Protein AF-A0A6B0XLU5-F1 (afdb_monomer_lite)

Sequence (72 aa):
MTSDHTSRDRSTARILGVFLAVLSIPVLIGGFSAAETIDLALSTAAGAALLLAAAVLMFYGSRGRSKQTGKR

Foldseek 3Di:
DPVPVVLVLLVVLLVQLVVLLVVLVVLQVVLVVDPDPVSVVVSNVSSVVSNVSSVVSVVVSCVVVVVVVVPD

Secondary structure (DSSP, 8-state):
--HHHHHHHHHHHHHHHHHHHHHHHHHHHHHHT-SSHHHHHHHHHHHHHHHHHHHHHHHHHHHHHHTTSS--

pLDDT: mean 75.45, std 13.98, range [40.28, 91.19]

Radius of gyration: 16.77 Å; chains: 1; bounding box: 45×17×48 Å

Structure (mmCIF, N/CA/C/O backbone):
data_AF-A0A6B0XLU5-F1
#
_entry.id   AF-A0A6B0XLU5-F1
#
loop_
_atom_site.group_PDB
_atom_site.id
_atom_site.type_symbol
_atom_site.label_atom_id
_atom_site.label_alt_id
_atom_site.label_comp_id
_atom_site.label_asym_id
_atom_site.label_entity_id
_atom_site.label_seq_id
_atom_site.pdbx_PDB_ins_code
_atom_site.Cartn_x
_atom_site.Cartn_y
_atom_site.Cartn_z
_atom_site.occupancy
_atom_site.B_iso_or_equiv
_atom_site.auth_seq_id
_atom_site.auth_comp_id
_atom_site.auth_asym_id
_atom_site.auth_atom_id
_atom_site.pdbx_PDB_model_num
ATOM 1 N N . MET A 1 1 ? -13.835 9.196 30.416 1.00 47.00 1 MET A N 1
ATOM 2 C CA . MET A 1 1 ? -13.150 10.163 29.525 1.00 47.00 1 MET A CA 1
ATOM 3 C C . MET A 1 1 ? -12.219 9.480 28.500 1.00 47.00 1 MET A C 1
ATOM 5 O O . MET A 1 1 ? -11.224 10.058 28.103 1.00 47.00 1 MET A O 1
ATOM 9 N N . THR A 1 2 ? -12.525 8.263 28.027 1.00 56.12 2 THR A N 1
ATOM 10 C CA . THR A 1 2 ? -11.622 7.454 27.168 1.00 56.12 2 THR A CA 1
ATOM 11 C C . THR A 1 2 ? -12.195 7.126 25.783 1.00 56.12 2 THR A C 1
ATOM 13 O O . THR A 1 2 ? -11.488 6.605 24.927 1.00 56.12 2 THR A O 1
ATOM 16 N N . SER A 1 3 ? -13.469 7.436 25.541 1.00 57.06 3 SER A N 1
ATOM 17 C CA . SER A 1 3 ? -14.199 7.086 24.317 1.00 57.06 3 SER A CA 1
ATOM 18 C C . SER A 1 3 ? -13.750 7.867 23.076 1.00 57.06 3 SER A C 1
ATOM 20 O O . SER A 1 3 ? -13.800 7.325 21.970 1.00 57.06 3 SER A O 1
ATOM 22 N N . ASP A 1 4 ? -13.263 9.100 23.242 1.00 59.81 4 ASP A N 1
ATOM 23 C CA . ASP A 1 4 ? -12.920 9.971 22.110 1.00 59.81 4 ASP A CA 1
ATOM 24 C C . ASP A 1 4 ? -11.630 9.541 21.406 1.00 59.81 4 ASP A C 1
ATOM 26 O O . ASP A 1 4 ? -11.592 9.496 20.173 1.00 59.81 4 ASP A O 1
ATOM 30 N N . HIS A 1 5 ? -10.606 9.132 22.163 1.00 60.59 5 HIS A N 1
ATOM 31 C CA . HIS A 1 5 ? -9.327 8.672 21.608 1.00 60.59 5 HIS A CA 1
ATOM 32 C C . HIS A 1 5 ? -9.499 7.433 20.722 1.00 60.59 5 HIS A C 1
ATOM 34 O O . HIS A 1 5 ? -9.028 7.405 19.589 1.00 60.59 5 HIS A O 1
ATOM 40 N N . THR A 1 6 ? -10.291 6.453 21.167 1.00 62.97 6 THR A N 1
ATOM 41 C CA . THR A 1 6 ? -10.518 5.214 20.407 1.00 62.97 6 THR A CA 1
ATOM 42 C C . THR A 1 6 ? -11.260 5.447 19.084 1.00 62.97 6 THR A C 1
ATOM 44 O O . THR A 1 6 ? -11.081 4.687 18.129 1.00 62.97 6 THR A O 1
ATOM 47 N N . SER A 1 7 ? -12.113 6.474 19.009 1.00 64.44 7 SER A N 1
ATOM 48 C CA . SER A 1 7 ? -12.823 6.825 17.772 1.00 64.44 7 SER A CA 1
ATOM 49 C C . SER A 1 7 ? -11.904 7.522 16.762 1.00 64.44 7 SER A C 1
ATOM 51 O O . SER A 1 7 ? -11.922 7.176 15.576 1.00 64.44 7 SER A O 1
ATOM 53 N N . ARG A 1 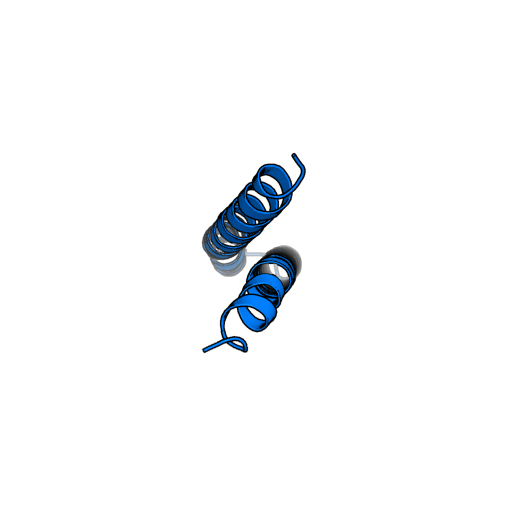8 ? -11.046 8.435 17.244 1.00 73.69 8 ARG A N 1
ATOM 54 C CA . ARG A 1 8 ? -10.073 9.170 16.428 1.00 73.69 8 ARG A CA 1
ATOM 55 C C . ARG A 1 8 ? -9.022 8.233 15.850 1.00 73.69 8 ARG A C 1
ATOM 57 O O . ARG A 1 8 ? -8.853 8.233 14.637 1.00 73.69 8 ARG A O 1
ATOM 64 N N . ASP A 1 9 ? -8.429 7.359 16.661 1.00 77.81 9 ASP A N 1
ATOM 65 C CA . ASP A 1 9 ? -7.404 6.401 16.212 1.00 77.81 9 ASP A CA 1
ATOM 66 C C . ASP A 1 9 ? -7.911 5.498 15.083 1.00 77.81 9 ASP A C 1
ATOM 68 O O . ASP A 1 9 ? -7.199 5.172 14.135 1.00 77.81 9 ASP A O 1
ATOM 72 N N . ARG A 1 10 ? -9.193 5.136 15.142 1.00 70.81 10 ARG A N 1
ATOM 73 C CA . ARG A 1 10 ? -9.841 4.280 14.150 1.00 70.81 10 ARG A CA 1
ATOM 74 C C . ARG A 1 10 ? -10.142 5.009 12.843 1.00 70.81 10 ARG A C 1
ATOM 76 O O . ARG A 1 10 ? -10.047 4.404 11.774 1.00 70.81 10 ARG A O 1
ATOM 83 N N . SER A 1 11 ? -10.524 6.283 12.930 1.00 78.69 11 SER A N 1
ATOM 84 C CA . SER A 1 11 ? -10.691 7.146 11.759 1.00 78.69 11 SER A CA 1
ATOM 85 C C . SER A 1 11 ? -9.343 7.365 11.072 1.00 78.69 11 SER A C 1
ATOM 87 O O . SER A 1 11 ? -9.212 7.117 9.875 1.00 78.69 11 SER A O 1
ATOM 89 N N . THR A 1 12 ? -8.312 7.684 11.856 1.00 84.88 12 THR A N 1
ATOM 90 C CA . THR A 1 12 ? -6.930 7.837 11.395 1.00 84.88 12 THR A CA 1
ATOM 91 C C . THR A 1 12 ? -6.416 6.565 10.721 1.00 84.88 12 THR A C 1
ATOM 93 O O . THR A 1 12 ? -5.896 6.642 9.613 1.00 84.88 12 THR A O 1
ATOM 96 N N . ALA A 1 13 ? -6.640 5.385 11.311 1.00 81.31 13 ALA A N 1
ATOM 97 C CA . ALA A 1 13 ? -6.241 4.108 10.715 1.00 81.31 13 ALA A CA 1
ATOM 98 C C . ALA A 1 13 ? -6.900 3.856 9.348 1.00 81.31 13 ALA A C 1
ATOM 100 O O . ALA A 1 13 ? -6.246 3.376 8.427 1.00 81.31 13 ALA A O 1
ATOM 101 N N . ARG A 1 14 ? -8.179 4.215 9.173 1.00 80.56 14 ARG A N 1
ATOM 102 C CA . ARG A 1 14 ? -8.840 4.099 7.862 1.00 80.56 14 ARG A CA 1
ATOM 103 C C . ARG A 1 14 ? -8.292 5.089 6.848 1.00 80.56 14 ARG A C 1
ATOM 105 O O . ARG A 1 14 ? -8.059 4.688 5.716 1.00 80.56 14 ARG A O 1
ATOM 112 N N . ILE A 1 15 ? -8.097 6.347 7.241 1.00 87.56 15 ILE A N 1
ATOM 113 C CA . ILE A 1 15 ? -7.554 7.386 6.355 1.00 87.56 15 ILE A CA 1
ATOM 114 C C . ILE A 1 15 ? -6.149 6.988 5.893 1.00 87.56 15 ILE A C 1
ATOM 116 O O . ILE A 1 15 ? -5.880 7.013 4.697 1.00 87.56 15 ILE A O 1
ATOM 120 N N . LEU A 1 16 ? -5.298 6.524 6.813 1.00 87.00 16 LEU A N 1
ATOM 121 C CA . LEU A 1 16 ? -3.977 5.977 6.496 1.00 87.00 16 LEU A CA 1
ATOM 122 C C . LEU A 1 16 ? -4.074 4.762 5.567 1.00 87.00 16 LEU A C 1
ATOM 124 O O . LEU A 1 16 ? -3.343 4.689 4.587 1.00 87.00 16 LEU A O 1
ATOM 128 N N . GLY A 1 17 ? -5.000 3.836 5.829 1.00 84.31 17 GLY A N 1
ATOM 129 C CA . GLY A 1 17 ? -5.213 2.675 4.965 1.00 84.31 17 GLY A CA 1
ATOM 130 C C . GLY A 1 17 ? -5.605 3.064 3.536 1.00 84.31 17 GLY A C 1
ATOM 131 O O . GLY A 1 17 ? -5.018 2.563 2.583 1.00 84.31 17 GLY A O 1
ATOM 132 N N . VAL A 1 18 ? -6.553 3.994 3.369 1.00 88.62 18 VAL A N 1
ATOM 133 C CA . VAL A 1 18 ? -6.939 4.517 2.045 1.00 88.62 18 VAL A CA 1
ATOM 134 C C . VAL A 1 18 ? -5.761 5.224 1.380 1.00 88.62 18 VAL A C 1
ATOM 136 O O . VAL A 1 18 ? -5.498 4.991 0.205 1.00 88.62 18 VAL A O 1
ATOM 139 N N . PHE A 1 19 ? -5.034 6.054 2.126 1.00 89.44 19 PHE A N 1
ATOM 140 C CA . PHE A 1 19 ? -3.884 6.788 1.612 1.00 89.44 19 PHE A CA 1
ATOM 141 C C . PHE A 1 19 ? -2.805 5.846 1.066 1.00 89.44 19 PHE A C 1
ATOM 143 O O . PHE A 1 19 ? -2.359 6.024 -0.063 1.00 89.44 19 PHE A O 1
ATOM 150 N N . LEU A 1 20 ? -2.441 4.803 1.817 1.00 87.44 20 LEU A N 1
ATOM 151 C CA . LEU A 1 20 ? -1.470 3.804 1.363 1.00 87.44 20 LEU A CA 1
ATOM 152 C C . LEU A 1 20 ? -1.972 3.009 0.154 1.00 87.44 20 LEU A C 1
ATOM 154 O O . LEU A 1 20 ? -1.188 2.719 -0.747 1.00 87.44 20 LEU A O 1
ATOM 158 N N . ALA A 1 21 ? -3.270 2.696 0.094 1.00 86.62 21 ALA A N 1
ATOM 159 C CA . ALA A 1 21 ? -3.851 2.039 -1.074 1.00 86.62 21 ALA A CA 1
ATOM 160 C C . ALA A 1 21 ? -3.733 2.922 -2.327 1.00 86.62 21 ALA A C 1
ATOM 162 O O . ALA A 1 21 ? -3.292 2.446 -3.369 1.00 86.62 21 ALA A O 1
ATOM 163 N N . VAL A 1 22 ? -4.050 4.216 -2.223 1.00 90.19 22 VAL A N 1
ATOM 164 C CA . VAL A 1 22 ? -3.885 5.169 -3.333 1.00 90.19 22 VAL A CA 1
ATOM 165 C C . VAL A 1 22 ? -2.411 5.327 -3.713 1.00 90.19 22 VAL A C 1
ATOM 167 O O . VAL A 1 22 ? -2.096 5.330 -4.898 1.00 90.19 22 VAL A O 1
ATOM 170 N N . LEU A 1 23 ? -1.503 5.387 -2.733 1.00 89.06 23 LEU A N 1
ATOM 171 C CA . LEU A 1 23 ? -0.058 5.485 -2.963 1.00 89.06 23 LEU A CA 1
ATOM 172 C C . LEU A 1 23 ? 0.508 4.246 -3.678 1.00 89.06 23 LEU A C 1
ATOM 174 O O . LEU A 1 23 ? 1.475 4.357 -4.425 1.00 89.06 23 LEU A O 1
ATOM 178 N N . SER A 1 24 ? -0.097 3.069 -3.489 1.00 87.19 24 SER A N 1
ATOM 179 C CA . SER A 1 24 ? 0.347 1.843 -4.163 1.00 87.19 24 SER A CA 1
ATOM 180 C C . SER A 1 24 ? 0.176 1.900 -5.687 1.00 87.19 24 SER A C 1
ATOM 182 O O . SER A 1 24 ? 0.961 1.294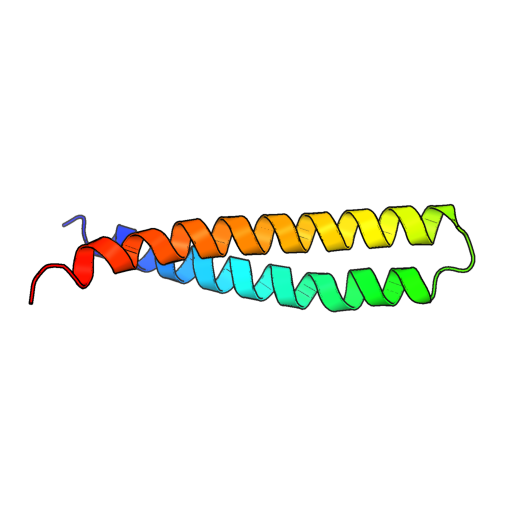 -6.411 1.00 87.19 24 SER A O 1
ATOM 184 N N . ILE A 1 25 ? -0.795 2.672 -6.188 1.00 85.81 25 ILE A N 1
ATOM 185 C CA . ILE A 1 25 ? -1.117 2.780 -7.617 1.00 85.81 25 ILE A CA 1
ATOM 186 C C . ILE A 1 25 ? 0.059 3.345 -8.435 1.00 85.81 25 ILE A C 1
ATOM 188 O O . ILE A 1 25 ? 0.516 2.652 -9.343 1.00 85.81 25 ILE A O 1
ATOM 192 N N . PRO A 1 26 ? 0.604 4.546 -8.147 1.00 84.69 26 PRO A N 1
ATOM 193 C CA . PRO A 1 26 ? 1.745 5.072 -8.894 1.00 84.69 26 PRO A CA 1
ATOM 194 C C . PRO A 1 26 ? 3.008 4.220 -8.729 1.00 84.69 26 PRO A C 1
ATOM 196 O O . 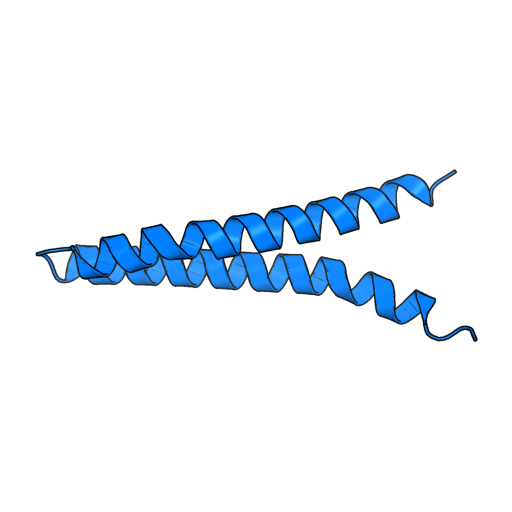PRO A 1 26 ? 3.788 4.134 -9.670 1.00 84.69 26 PRO A O 1
ATOM 199 N N . VAL A 1 27 ? 3.199 3.549 -7.586 1.00 84.69 27 VAL A N 1
ATOM 200 C CA . VAL A 1 27 ? 4.336 2.634 -7.369 1.00 84.69 27 VAL A CA 1
ATOM 201 C C . VAL A 1 27 ? 4.237 1.409 -8.285 1.00 84.69 27 VAL A C 1
ATOM 203 O O . VAL A 1 27 ? 5.219 1.024 -8.913 1.00 84.69 27 VAL A O 1
ATOM 206 N N . LEU A 1 28 ? 3.038 0.839 -8.432 1.00 79.56 28 LEU A N 1
ATOM 207 C CA . LEU A 1 28 ? 2.789 -0.262 -9.364 1.00 79.56 28 LEU A CA 1
ATOM 208 C C . LEU A 1 28 ? 2.931 0.184 -10.824 1.00 79.56 28 LEU A C 1
ATOM 210 O O . LEU A 1 28 ? 3.550 -0.523 -11.615 1.00 79.56 28 LEU A O 1
ATOM 214 N N . ILE A 1 29 ? 2.412 1.365 -11.176 1.00 80.25 29 ILE A N 1
ATOM 215 C CA . ILE A 1 29 ? 2.536 1.937 -12.528 1.00 80.25 29 ILE A CA 1
ATOM 216 C C . ILE A 1 29 ? 4.003 2.224 -12.876 1.00 80.25 29 ILE A C 1
ATOM 218 O O . ILE A 1 29 ? 4.432 1.919 -13.986 1.00 80.25 29 ILE A O 1
ATOM 222 N N . GLY A 1 30 ? 4.785 2.749 -11.929 1.00 76.00 30 GLY A N 1
ATOM 223 C CA . GLY A 1 30 ? 6.223 2.964 -12.095 1.00 76.00 30 GLY A CA 1
ATOM 224 C C . GLY A 1 30 ? 6.969 1.671 -12.427 1.00 76.00 30 GLY A C 1
ATOM 225 O O . GLY A 1 30 ? 7.841 1.680 -13.290 1.00 76.00 30 GLY A O 1
ATOM 226 N N . GLY A 1 31 ? 6.542 0.545 -11.843 1.00 73.62 31 GLY A N 1
ATOM 227 C CA . GLY A 1 31 ? 7.054 -0.779 -12.191 1.00 73.62 31 GLY A CA 1
ATOM 228 C C . GLY A 1 31 ? 6.837 -1.147 -13.658 1.00 73.62 31 GLY A C 1
ATOM 229 O O . GLY A 1 31 ? 7.763 -1.624 -14.298 1.00 73.62 31 GLY A O 1
ATOM 230 N N . PHE A 1 32 ? 5.660 -0.872 -14.230 1.00 70.38 32 PHE A N 1
ATOM 231 C CA . PHE A 1 32 ? 5.392 -1.151 -15.651 1.00 70.38 32 PHE A CA 1
ATOM 232 C C . PHE A 1 32 ? 6.215 -0.289 -16.616 1.00 70.38 32 PHE A C 1
ATOM 234 O O . PHE A 1 32 ? 6.400 -0.676 -17.766 1.00 70.38 32 PHE A O 1
ATOM 241 N N . SER A 1 33 ? 6.703 0.867 -16.162 1.00 71.50 33 SER A N 1
ATOM 242 C CA . SER A 1 33 ? 7.589 1.734 -16.944 1.00 71.50 33 SER A CA 1
ATOM 243 C C . SER A 1 33 ? 9.072 1.369 -16.795 1.00 71.50 33 SER A C 1
ATOM 245 O O . SER A 1 33 ? 9.913 2.007 -17.434 1.00 71.50 33 SER A O 1
ATOM 247 N N . ALA A 1 34 ? 9.414 0.394 -15.948 1.00 73.88 34 ALA A N 1
ATOM 248 C CA . ALA A 1 34 ? 10.791 -0.011 -15.720 1.00 73.88 34 ALA A CA 1
ATOM 249 C C . ALA A 1 34 ? 11.337 -0.798 -16.921 1.00 73.88 34 ALA A C 1
ATOM 251 O O . ALA A 1 34 ? 10.745 -1.785 -17.354 1.00 73.88 34 ALA A O 1
ATOM 252 N N . ALA A 1 35 ? 12.487 -0.367 -17.444 1.00 69.31 35 ALA A N 1
ATOM 253 C CA . ALA A 1 35 ? 13.182 -1.062 -18.530 1.00 69.31 35 ALA A CA 1
ATOM 254 C C . ALA A 1 35 ? 13.901 -2.334 -18.044 1.00 69.31 35 ALA A C 1
ATOM 256 O O . ALA A 1 35 ? 14.102 -3.267 -18.817 1.00 69.31 35 ALA A O 1
ATOM 257 N N . GLU A 1 36 ? 14.262 -2.375 -16.759 1.00 79.31 36 GLU A N 1
ATOM 258 C CA . GLU A 1 36 ? 14.998 -3.468 -16.133 1.00 79.31 36 GLU A CA 1
ATOM 259 C C . GLU A 1 36 ? 14.077 -4.380 -15.313 1.00 79.31 36 GLU A C 1
ATOM 261 O O . GLU A 1 36 ? 13.240 -3.933 -14.524 1.00 79.31 36 GLU A O 1
ATOM 266 N N . THR A 1 37 ? 14.278 -5.695 -15.443 1.00 76.56 37 THR A N 1
ATOM 267 C CA . THR A 1 37 ? 13.462 -6.719 -14.755 1.00 76.56 37 THR A CA 1
ATOM 268 C C . THR A 1 37 ? 13.554 -6.599 -13.226 1.00 76.56 37 THR A C 1
ATOM 270 O O . THR A 1 37 ? 12.593 -6.887 -12.510 1.00 76.56 37 THR A O 1
ATOM 273 N N . ILE A 1 38 ? 14.707 -6.155 -12.714 1.00 79.12 38 ILE A N 1
ATOM 274 C CA . ILE A 1 38 ? 14.946 -5.957 -11.277 1.00 79.12 38 ILE A CA 1
ATOM 275 C C . ILE A 1 38 ? 14.104 -4.790 -10.745 1.00 79.12 38 ILE A C 1
ATOM 277 O O . ILE A 1 38 ? 13.477 -4.914 -9.692 1.00 79.12 38 ILE A O 1
ATOM 281 N N . ASP A 1 39 ? 14.020 -3.694 -11.496 1.00 76.69 39 ASP 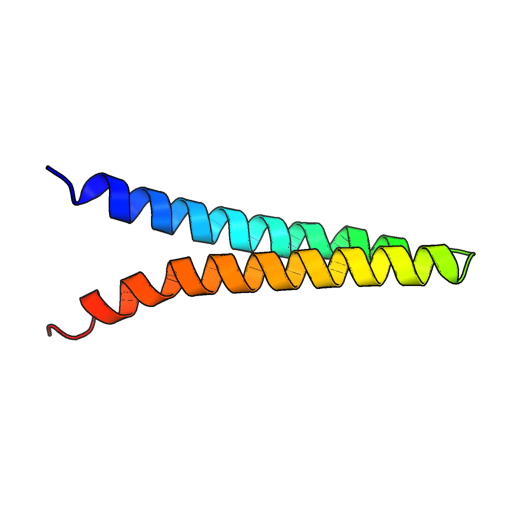A N 1
ATOM 282 C CA . ASP A 1 39 ? 13.241 -2.512 -11.118 1.00 76.69 39 ASP A CA 1
ATOM 283 C C . ASP A 1 39 ? 11.731 -2.789 -11.152 1.00 76.69 39 ASP A C 1
ATOM 285 O O . ASP A 1 39 ? 10.987 -2.330 -10.276 1.00 76.69 39 ASP A O 1
ATOM 289 N N . LEU A 1 40 ? 11.276 -3.618 -12.100 1.00 80.00 40 LEU A N 1
ATOM 290 C CA . LEU A 1 40 ? 9.905 -4.130 -12.137 1.00 80.00 40 LEU A CA 1
ATOM 291 C C . LEU A 1 40 ? 9.585 -4.960 -10.881 1.00 80.00 40 LEU A C 1
ATOM 293 O O . LEU A 1 40 ? 8.547 -4.749 -10.244 1.00 80.00 40 LEU A O 1
ATOM 297 N N . ALA A 1 41 ? 10.469 -5.892 -10.509 1.00 81.44 41 ALA A N 1
ATOM 298 C CA . ALA A 1 41 ? 10.295 -6.758 -9.341 1.00 81.44 41 ALA A CA 1
ATOM 299 C C . ALA A 1 41 ? 10.282 -5.962 -8.022 1.00 81.44 41 ALA A C 1
ATOM 301 O O . ALA A 1 41 ? 9.443 -6.204 -7.154 1.00 81.44 41 ALA A O 1
ATOM 302 N N . LEU A 1 42 ? 11.168 -4.972 -7.881 1.00 84.75 42 LEU A N 1
ATOM 303 C CA . LEU A 1 42 ? 11.209 -4.093 -6.709 1.00 84.75 42 LEU A CA 1
ATOM 304 C C . LEU A 1 42 ? 9.954 -3.218 -6.605 1.00 84.75 42 LEU A C 1
ATOM 306 O O . LEU A 1 42 ? 9.366 -3.109 -5.528 1.00 84.75 42 LEU A O 1
ATOM 310 N N . SER A 1 43 ? 9.503 -2.639 -7.719 1.00 83.75 43 SER A N 1
ATOM 311 C CA . SER A 1 43 ? 8.314 -1.778 -7.750 1.00 83.75 43 SER A CA 1
ATOM 312 C C . SER A 1 43 ? 7.031 -2.557 -7.452 1.00 83.75 43 SER A C 1
ATOM 314 O O . SER A 1 43 ? 6.180 -2.104 -6.685 1.00 83.75 43 SER A O 1
ATOM 316 N N . THR A 1 44 ? 6.904 -3.769 -7.995 1.00 84.25 44 THR A N 1
ATOM 317 C CA . THR A 1 44 ? 5.773 -4.660 -7.692 1.00 84.25 44 THR A CA 1
ATOM 318 C C . THR A 1 44 ? 5.790 -5.140 -6.243 1.00 84.25 44 THR A C 1
ATOM 320 O O . THR A 1 44 ? 4.745 -5.100 -5.590 1.00 84.25 44 THR A O 1
ATOM 323 N N . ALA A 1 45 ? 6.954 -5.509 -5.696 1.00 86.62 45 ALA A N 1
ATOM 324 C CA . ALA A 1 45 ? 7.093 -5.863 -4.283 1.00 86.62 45 ALA A CA 1
ATOM 325 C C . ALA A 1 45 ? 6.725 -4.691 -3.354 1.00 86.62 45 ALA A C 1
ATOM 327 O O . ALA A 1 45 ? 5.989 -4.878 -2.383 1.00 86.62 45 ALA A O 1
ATOM 328 N N . ALA A 1 46 ? 7.169 -3.473 -3.678 1.00 87.25 46 ALA A N 1
ATOM 329 C CA . ALA A 1 46 ? 6.828 -2.266 -2.930 1.00 87.25 46 ALA A CA 1
ATOM 330 C C . ALA A 1 46 ? 5.322 -1.956 -2.991 1.00 87.25 46 ALA A C 1
ATOM 332 O O . ALA A 1 46 ? 4.697 -1.700 -1.960 1.00 87.25 46 ALA A O 1
ATOM 333 N N . GLY A 1 47 ? 4.711 -2.042 -4.176 1.00 85.75 47 GLY A N 1
ATOM 334 C CA . GLY A 1 47 ? 3.269 -1.863 -4.355 1.00 85.75 47 GLY A CA 1
ATOM 335 C C . GLY A 1 47 ? 2.441 -2.894 -3.581 1.00 85.75 47 GLY A C 1
ATOM 336 O O . GLY A 1 47 ? 1.478 -2.537 -2.899 1.00 85.75 47 GLY A O 1
ATOM 337 N N . ALA A 1 48 ? 2.854 -4.164 -3.612 1.00 87.88 48 ALA A N 1
ATOM 338 C CA . ALA A 1 48 ? 2.218 -5.235 -2.850 1.00 87.88 48 ALA A CA 1
ATOM 339 C C . ALA A 1 48 ? 2.333 -5.015 -1.332 1.00 87.88 48 ALA A C 1
ATOM 341 O O . ALA A 1 48 ? 1.352 -5.192 -0.609 1.00 87.88 48 ALA A O 1
ATOM 342 N N . ALA A 1 49 ? 3.496 -4.573 -0.842 1.00 90.81 49 ALA A N 1
ATOM 343 C CA . ALA A 1 49 ? 3.694 -4.252 0.571 1.00 90.81 49 ALA A CA 1
ATOM 344 C C . ALA A 1 49 ? 2.795 -3.091 1.032 1.00 90.81 49 ALA A C 1
ATOM 346 O O . ALA A 1 49 ? 2.190 -3.166 2.104 1.00 90.81 49 ALA A O 1
ATOM 347 N N . LEU A 1 50 ? 2.647 -2.048 0.206 1.00 88.25 50 LEU A N 1
ATOM 348 C CA . LEU A 1 50 ? 1.745 -0.924 0.477 1.00 88.25 50 LEU A CA 1
ATOM 349 C C . LEU A 1 50 ? 0.278 -1.366 0.535 1.00 88.25 50 LEU A C 1
ATOM 351 O O . LEU A 1 50 ? -0.447 -0.964 1.448 1.00 88.25 50 LEU A O 1
ATOM 355 N N . LEU A 1 51 ? -0.151 -2.232 -0.388 1.00 88.19 51 LEU A N 1
ATOM 356 C CA . LEU A 1 51 ? -1.495 -2.816 -0.374 1.00 88.19 51 LEU A CA 1
ATOM 357 C C . LEU A 1 51 ? -1.738 -3.673 0.870 1.00 88.19 51 LEU A C 1
ATOM 359 O O . LEU A 1 51 ? -2.801 -3.579 1.487 1.00 88.19 51 LEU A O 1
ATOM 363 N N . LEU A 1 52 ? -0.753 -4.479 1.271 1.00 91.19 52 LEU A N 1
ATOM 364 C CA . LEU A 1 52 ? -0.846 -5.296 2.477 1.00 91.19 52 LEU A CA 1
ATOM 365 C C . LEU A 1 52 ? -0.985 -4.411 3.727 1.00 91.19 52 LEU A C 1
ATOM 367 O O . LEU A 1 52 ? -1.872 -4.634 4.552 1.00 91.19 52 LEU A O 1
ATOM 371 N N . ALA A 1 53 ? -0.161 -3.367 3.843 1.00 87.88 53 ALA A N 1
ATOM 372 C CA . ALA A 1 53 ? -0.228 -2.408 4.944 1.00 87.88 53 ALA A CA 1
ATOM 373 C C . ALA A 1 53 ? -1.579 -1.672 4.982 1.00 87.88 53 ALA A C 1
ATOM 375 O O . ALA A 1 53 ? -2.188 -1.538 6.049 1.00 87.88 53 ALA A O 1
ATOM 376 N N . ALA A 1 54 ? -2.091 -1.260 3.819 1.00 87.12 54 ALA A N 1
ATOM 377 C CA . ALA A 1 54 ? -3.414 -0.663 3.685 1.00 87.12 54 ALA A CA 1
ATOM 378 C C . ALA A 1 54 ? -4.522 -1.605 4.179 1.00 87.12 54 ALA A C 1
ATOM 380 O O . ALA A 1 54 ? -5.372 -1.200 4.979 1.00 87.12 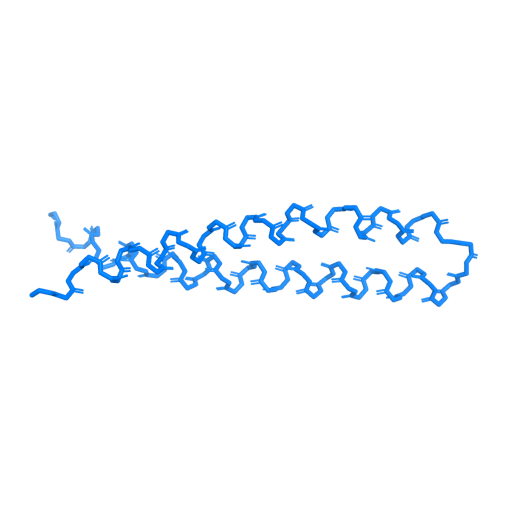54 ALA A O 1
ATOM 381 N N . ALA A 1 55 ? -4.488 -2.874 3.760 1.00 86.81 55 ALA A N 1
ATOM 382 C CA . ALA A 1 55 ? -5.458 -3.885 4.167 1.00 86.81 55 ALA A CA 1
ATOM 383 C C . ALA A 1 55 ? -5.438 -4.124 5.685 1.00 86.81 55 ALA A C 1
ATOM 385 O O . ALA A 1 55 ? -6.497 -4.161 6.317 1.00 86.81 55 ALA A O 1
ATOM 386 N N . VAL A 1 56 ? -4.249 -4.212 6.292 1.00 88.31 56 VAL A N 1
ATOM 387 C CA . VAL A 1 56 ? -4.088 -4.373 7.747 1.00 88.31 56 VAL A CA 1
ATOM 388 C C . VAL A 1 56 ? -4.685 -3.180 8.498 1.00 88.31 56 VAL A C 1
ATOM 390 O O . VAL A 1 56 ? -5.484 -3.365 9.420 1.00 88.31 56 VAL A O 1
ATOM 393 N N . LEU A 1 57 ? -4.370 -1.952 8.083 1.00 85.69 57 LEU A N 1
ATOM 394 C CA . LEU A 1 57 ? -4.899 -0.737 8.708 1.00 85.69 57 LEU A CA 1
ATOM 395 C C . LEU A 1 57 ? -6.422 -0.632 8.584 1.00 85.69 57 LEU A C 1
ATOM 397 O O . LEU A 1 57 ? -7.110 -0.310 9.558 1.00 85.69 57 LEU A O 1
ATOM 401 N N . MET A 1 58 ? -6.974 -0.968 7.416 1.00 82.31 58 MET A N 1
ATOM 402 C CA . MET A 1 58 ? -8.422 -1.010 7.216 1.00 82.31 58 MET A CA 1
ATOM 403 C C . MET A 1 58 ? -9.093 -2.087 8.072 1.00 82.31 58 MET A C 1
ATOM 405 O O . MET A 1 58 ? -10.166 -1.837 8.628 1.00 82.31 58 MET A O 1
ATOM 409 N N . PHE A 1 59 ? -8.469 -3.257 8.226 1.00 84.06 59 PHE A N 1
ATOM 410 C CA . PHE A 1 59 ? -8.972 -4.349 9.059 1.00 84.06 59 PHE A CA 1
ATOM 411 C C . PHE A 1 59 ? -9.011 -3.978 10.551 1.00 84.06 59 PHE A C 1
ATOM 413 O O . PHE A 1 59 ? -10.030 -4.172 11.223 1.00 84.06 59 PHE A O 1
ATOM 420 N N . TYR A 1 60 ? -7.953 -3.351 11.074 1.00 80.00 60 TYR A N 1
ATOM 421 C CA . TYR A 1 60 ? -7.956 -2.797 12.435 1.00 80.00 60 TYR A CA 1
ATOM 422 C C . TYR A 1 60 ? -8.990 -1.670 12.588 1.00 80.00 60 TYR A C 1
ATOM 424 O O . TYR A 1 60 ? -9.732 -1.617 13.575 1.00 80.00 60 TYR A O 1
ATOM 432 N N . GLY A 1 61 ? -9.120 -0.818 11.568 1.00 71.06 61 GLY A N 1
ATOM 433 C CA . GLY A 1 61 ? -10.141 0.223 11.496 1.00 71.06 61 GLY A CA 1
ATOM 434 C C . GLY A 1 61 ? -11.585 -0.306 11.422 1.00 71.06 61 GLY A C 1
ATOM 435 O O . GLY A 1 61 ? -12.532 0.414 11.769 1.00 71.06 61 GLY A O 1
ATOM 436 N N . SER A 1 62 ? -11.806 -1.542 10.960 1.00 70.38 62 SER A N 1
ATOM 437 C CA . SER A 1 62 ? -13.138 -2.125 10.738 1.00 70.38 62 SER A CA 1
ATOM 438 C C . SER A 1 62 ? -13.646 -2.951 11.924 1.00 70.38 62 SER A C 1
ATOM 440 O O . SER A 1 62 ? -14.821 -2.809 12.274 1.00 70.38 62 SER A O 1
ATOM 442 N N . ARG A 1 63 ? -12.786 -3.711 12.626 1.00 64.06 63 ARG A N 1
ATOM 443 C CA . ARG A 1 63 ? -13.172 -4.520 13.811 1.00 64.06 63 ARG A CA 1
ATOM 444 C C . ARG A 1 63 ? -13.844 -3.720 14.925 1.00 64.06 63 ARG A C 1
ATOM 446 O O . ARG A 1 63 ? -14.650 -4.242 15.690 1.00 64.06 63 ARG A O 1
ATOM 453 N N . GLY A 1 64 ? -13.579 -2.424 14.979 1.00 52.12 64 GLY A N 1
ATOM 454 C CA . GLY A 1 64 ? -14.255 -1.509 15.877 1.00 52.12 64 GLY A CA 1
ATOM 455 C C . GLY A 1 64 ? -15.752 -1.281 15.628 1.00 52.12 64 GLY A C 1
ATOM 456 O O . GLY A 1 64 ? -16.470 -0.945 16.568 1.00 52.12 64 GLY A O 1
ATOM 457 N N . ARG A 1 65 ? -16.230 -1.453 14.386 1.00 51.97 65 ARG A N 1
ATOM 458 C CA . ARG A 1 65 ? -17.651 -1.290 14.021 1.00 51.97 65 ARG A CA 1
ATOM 459 C C . ARG A 1 65 ? -18.498 -2.486 14.456 1.00 51.97 65 ARG A C 1
ATOM 461 O O . ARG A 1 65 ? -19.631 -2.295 14.879 1.00 51.97 65 ARG A O 1
ATOM 468 N N . SER A 1 66 ? -17.929 -3.694 14.434 1.00 51.06 66 SER A N 1
ATOM 469 C CA . SER A 1 66 ? -18.657 -4.929 14.761 1.00 51.06 66 SER A CA 1
ATOM 470 C C . SER A 1 66 ? -19.160 -4.982 16.208 1.00 51.06 66 SER A C 1
ATOM 472 O O . SER A 1 66 ? -20.126 -5.684 16.484 1.00 51.06 66 SER A O 1
ATOM 474 N N . LYS A 1 67 ? -18.553 -4.230 17.136 1.00 47.53 67 LYS A N 1
ATOM 475 C CA . LYS A 1 67 ? -19.049 -4.123 18.520 1.00 47.53 67 LYS A CA 1
ATOM 476 C C . LYS A 1 67 ? -20.186 -3.109 18.693 1.00 47.53 67 LYS A C 1
ATOM 478 O O . LYS A 1 67 ? -20.828 -3.109 19.735 1.00 47.53 67 LYS A O 1
ATOM 483 N N . GLN A 1 68 ? -20.433 -2.250 17.703 1.00 47.16 68 GLN A N 1
ATOM 484 C CA . GLN A 1 68 ? -21.434 -1.183 17.788 1.00 47.16 68 GLN A CA 1
ATOM 485 C C . GLN A 1 68 ? -22.757 -1.555 17.099 1.00 47.16 68 GLN A C 1
ATOM 487 O O . GLN A 1 68 ? -23.786 -0.963 17.400 1.00 47.16 68 GLN A O 1
ATOM 492 N N . THR A 1 69 ? -22.757 -2.562 16.220 1.00 49.78 69 THR A N 1
ATOM 493 C CA . THR A 1 69 ? -23.958 -3.040 15.510 1.00 49.78 69 THR A CA 1
ATOM 494 C C . THR A 1 69 ? -24.629 -4.258 16.154 1.00 49.78 69 THR A C 1
ATOM 496 O O . THR A 1 69 ? -25.693 -4.652 15.702 1.00 49.78 69 THR A O 1
ATOM 499 N N . GLY A 1 70 ? -24.048 -4.840 17.212 1.00 46.09 70 GLY A N 1
ATOM 500 C CA . GLY A 1 70 ? -24.626 -5.969 17.965 1.00 46.09 70 GLY A CA 1
ATOM 501 C C . GLY A 1 70 ? -25.502 -5.574 19.163 1.00 46.09 70 GLY A C 1
ATOM 502 O O . GLY A 1 70 ? -25.847 -6.428 19.971 1.00 46.09 70 GLY A O 1
ATOM 503 N N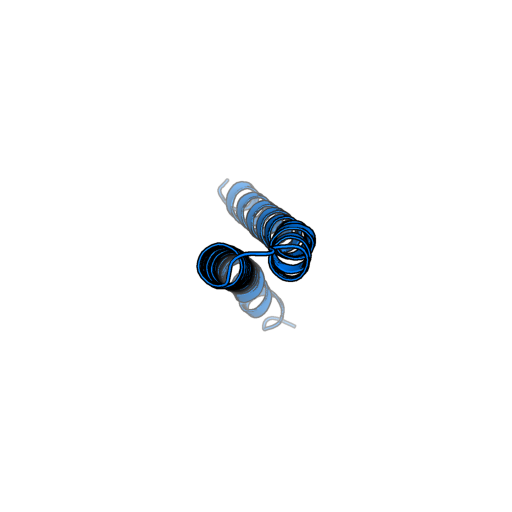 . LYS A 1 71 ? -25.813 -4.283 19.320 1.00 40.28 71 LYS A N 1
ATOM 504 C CA . LYS A 1 71 ? -26.778 -3.768 20.302 1.00 40.28 71 LYS A CA 1
ATOM 505 C C . LYS A 1 71 ? -27.812 -2.913 19.575 1.00 40.28 71 LYS A C 1
ATOM 507 O O . LYS A 1 71 ? -27.781 -1.687 19.658 1.00 40.28 71 LYS A O 1
ATOM 512 N N . ARG A 1 72 ? -28.668 -3.558 18.797 1.00 44.00 72 ARG A N 1
ATOM 513 C CA . ARG A 1 72 ? -29.991 -3.041 18.464 1.00 44.00 72 ARG A CA 1
ATOM 514 C C . ARG A 1 72 ? -30.989 -4.130 18.785 1.00 44.00 72 ARG A C 1
ATOM 516 O O . ARG A 1 72 ? -30.658 -5.292 18.468 1.00 44.00 72 ARG A O 1
#